Protein AF-A0A2E0XUF2-F1 (afdb_monomer_lite)

Radius of gyration: 16.7 Å; chains: 1; bounding box: 40×39×45 Å

Foldseek 3Di:
DPPPPPPPLDDDPVLLVQLLVQLCCQLCVVVPPDDDDPVVVVVSVVVSVVSSVVLRVLLSVLVVVVVVPDDQVVVLVVLQVSCPDPSDALRSSVVSLVVCCVVPVPRDQDPVSNVVSRDDDD

Sequence (122 aa):
MKAISQKSRNLSPKIISIVEKELKLFYFKAFKRRSKNLLTLELIKECYTDQIKFFINEISDLINKYDKELKKDLVLLDLIKFKENEGCNKKILETLIIHLQERYKNLNVSPSELKSLLLFED

Secondary structure (DSSP, 8-state):
--------SSPPHHHHHHHHHHHHHHHHHTTTTS---HHHHHHHHHHHHHHHHHHHHHHHHHHHHHHH---HHHHHHHHHHHHTSTT--HHHHHHHHHHHHHH-TT----HHHHHHHT----

Structure (mmCIF, N/CA/C/O backbone):
data_AF-A0A2E0XUF2-F1
#
_entry.id   AF-A0A2E0XUF2-F1
#
loop_
_atom_site.group_PDB
_atom_site.id
_atom_site.type_symbol
_atom_site.label_atom_id
_atom_site.label_alt_id
_atom_site.label_comp_id
_atom_site.label_asym_id
_atom_site.label_entity_id
_atom_site.label_seq_id
_atom_site.pdbx_PDB_ins_code
_atom_site.Cartn_x
_atom_site.Cartn_y
_atom_site.Cartn_z
_atom_site.occupancy
_atom_site.B_iso_or_equiv
_atom_site.auth_seq_id
_atom_site.auth_comp_id
_atom_site.auth_asym_id
_atom_site.auth_atom_id
_atom_site.pdbx_PDB_model_num
ATOM 1 N N . MET A 1 1 ? -16.098 26.344 19.312 1.00 34.53 1 MET A N 1
ATOM 2 C CA . MET A 1 1 ? -16.286 25.246 18.337 1.00 34.53 1 MET A CA 1
ATOM 3 C C . MET A 1 1 ? -14.913 24.802 17.857 1.00 34.53 1 MET A C 1
ATOM 5 O O . MET A 1 1 ? -14.185 25.630 17.330 1.00 34.53 1 MET A O 1
ATOM 9 N N . LYS A 1 2 ? -14.496 23.556 18.126 1.00 31.30 2 LYS A N 1
ATOM 10 C CA . LYS A 1 2 ? -13.210 23.047 17.623 1.00 31.30 2 LYS A CA 1
ATOM 11 C C . LYS A 1 2 ? -13.340 22.856 16.114 1.00 31.30 2 LYS A C 1
ATOM 13 O O . LYS A 1 2 ? -14.226 22.128 15.678 1.00 31.30 2 LYS A O 1
ATOM 18 N N . ALA A 1 3 ? -12.489 23.534 15.348 1.00 32.50 3 ALA A N 1
ATOM 19 C CA . ALA A 1 3 ? -12.388 23.344 13.911 1.00 32.50 3 ALA A CA 1
ATOM 20 C C . ALA A 1 3 ? -12.117 21.860 13.636 1.00 32.50 3 ALA A C 1
ATOM 22 O O . ALA A 1 3 ? -11.085 21.318 14.037 1.00 32.50 3 ALA A O 1
ATOM 23 N N . ILE A 1 4 ? -13.079 21.194 13.001 1.00 38.47 4 ILE A N 1
ATOM 24 C CA . ILE A 1 4 ? -12.881 19.871 12.425 1.00 38.47 4 ILE A CA 1
ATOM 25 C C . ILE A 1 4 ? -11.876 20.104 11.305 1.00 38.47 4 ILE A C 1
ATOM 27 O O . ILE A 1 4 ? -12.216 20.665 10.266 1.00 38.47 4 ILE A O 1
ATOM 31 N N . SER A 1 5 ? -10.612 19.780 11.586 1.00 37.91 5 SER A N 1
ATOM 32 C CA . SER A 1 5 ? -9.530 19.789 10.610 1.00 37.91 5 SER A CA 1
ATOM 33 C C . SER A 1 5 ? -10.046 19.091 9.358 1.00 37.91 5 SER A C 1
ATOM 35 O O . SER A 1 5 ? -10.388 17.907 9.400 1.00 37.91 5 SER A O 1
ATOM 37 N N . GLN A 1 6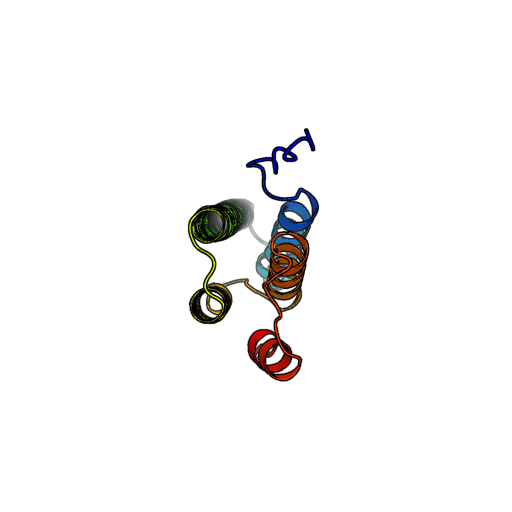 ? -10.170 19.852 8.271 1.00 37.47 6 GLN A N 1
ATOM 38 C CA . GLN A 1 6 ? -10.372 19.302 6.943 1.00 37.47 6 GLN A CA 1
ATOM 39 C C . GLN A 1 6 ? -9.159 18.410 6.675 1.00 37.47 6 GLN A C 1
ATOM 41 O O . GLN A 1 6 ? -8.118 18.889 6.233 1.00 37.47 6 GLN A O 1
ATOM 46 N N . LYS A 1 7 ? -9.262 17.118 7.013 1.00 47.03 7 LYS A N 1
ATOM 47 C CA . LYS A 1 7 ? -8.328 16.100 6.540 1.00 47.03 7 LYS A CA 1
ATOM 48 C C . LYS A 1 7 ? -8.321 16.252 5.028 1.00 47.03 7 LYS A C 1
ATOM 50 O O . LYS A 1 7 ? -9.340 15.996 4.385 1.00 47.03 7 LYS A O 1
ATOM 55 N N . SER A 1 8 ? -7.223 16.760 4.478 1.00 46.72 8 SER A N 1
ATOM 56 C CA . SER A 1 8 ? -7.093 16.927 3.040 1.00 46.72 8 SER A CA 1
ATOM 57 C C . SER A 1 8 ? -7.424 15.587 2.379 1.00 46.72 8 SER A C 1
ATOM 59 O O . SER A 1 8 ? -6.982 14.525 2.826 1.00 46.72 8 SER A O 1
ATOM 61 N N . ARG A 1 9 ? -8.234 15.635 1.319 1.00 53.41 9 ARG A N 1
ATOM 62 C CA . ARG A 1 9 ? -8.549 14.470 0.472 1.00 53.41 9 ARG A CA 1
ATOM 63 C C . ARG A 1 9 ? -7.323 13.960 -0.298 1.00 53.41 9 ARG A C 1
ATOM 65 O O . ARG A 1 9 ? -7.430 13.013 -1.062 1.00 53.41 9 ARG A O 1
ATOM 72 N N . ASN A 1 10 ? -6.175 14.606 -0.114 1.00 63.78 10 ASN A N 1
ATOM 73 C CA . ASN A 1 10 ? -4.956 14.331 -0.844 1.00 63.78 10 ASN A CA 1
ATOM 74 C C . ASN A 1 10 ? -4.103 13.351 -0.044 1.00 63.78 10 ASN A C 1
ATOM 76 O O . ASN A 1 10 ? -3.839 13.566 1.143 1.00 63.78 10 ASN A O 1
ATOM 80 N N . LEU A 1 11 ? -3.661 12.295 -0.722 1.00 82.69 11 LEU A N 1
ATOM 81 C CA . LEU A 1 11 ? -2.702 11.338 -0.196 1.00 82.69 11 LEU A CA 1
ATOM 82 C C . LEU A 1 11 ? -1.433 12.062 0.279 1.00 82.69 11 LEU A C 1
ATOM 84 O O . LEU A 1 11 ? -0.984 13.029 -0.339 1.00 82.69 11 LEU A O 1
ATOM 88 N N . SER A 1 12 ? -0.855 11.604 1.392 1.00 86.75 12 SER A N 1
ATOM 89 C CA . SER A 1 12 ? 0.360 12.213 1.939 1.00 86.75 12 SER A CA 1
ATOM 90 C C . SER A 1 12 ? 1.495 12.194 0.900 1.00 86.75 12 SER A C 1
ATOM 92 O O . SER A 1 12 ? 1.805 11.116 0.381 1.00 86.75 12 SER A O 1
ATOM 94 N N . PRO A 1 13 ? 2.193 13.324 0.651 1.00 89.81 13 PRO A N 1
ATOM 95 C CA . PRO A 1 13 ? 3.351 13.364 -0.251 1.00 89.81 13 PRO A CA 1
ATOM 96 C C . PRO A 1 13 ? 4.447 12.356 0.128 1.00 89.81 13 PRO A C 1
ATOM 98 O O . PRO A 1 13 ? 5.184 11.853 -0.721 1.00 89.81 13 PRO A O 1
ATOM 101 N N . LYS A 1 14 ? 4.534 12.015 1.420 1.00 91.12 14 LYS A N 1
ATOM 102 C CA . LYS A 1 14 ? 5.464 11.004 1.929 1.00 91.12 14 LYS A CA 1
ATOM 103 C C . LYS A 1 14 ? 5.146 9.604 1.391 1.00 91.12 14 LYS A C 1
ATOM 105 O O . LYS A 1 14 ? 6.067 8.870 1.064 1.00 91.12 14 LYS A O 1
ATOM 110 N N . ILE A 1 15 ? 3.869 9.239 1.276 1.00 91.75 15 ILE A N 1
ATOM 111 C CA . ILE A 1 15 ? 3.464 7.925 0.749 1.00 91.75 15 ILE A CA 1
ATOM 112 C C . ILE A 1 15 ? 3.758 7.854 -0.739 1.00 91.75 15 ILE A C 1
ATOM 114 O O . ILE A 1 15 ? 4.393 6.903 -1.176 1.00 91.75 15 ILE A O 1
ATOM 118 N N . ILE A 1 16 ? 3.358 8.889 -1.485 1.00 93.56 16 ILE A N 1
ATOM 119 C CA . ILE A 1 16 ? 3.588 8.977 -2.931 1.00 93.56 16 ILE A CA 1
ATOM 120 C C . ILE A 1 16 ? 5.081 8.812 -3.232 1.00 93.56 16 ILE A C 1
ATOM 122 O O . ILE A 1 16 ? 5.466 7.912 -3.971 1.00 93.56 16 ILE A O 1
ATOM 126 N N . SER A 1 17 ? 5.936 9.600 -2.573 1.00 95.31 17 SER A N 1
ATOM 127 C CA . SER A 1 17 ? 7.386 9.533 -2.800 1.00 95.31 17 SER A CA 1
ATOM 128 C C . SER A 1 17 ? 8.014 8.183 -2.428 1.00 95.31 17 SER A C 1
ATOM 130 O O . SER A 1 17 ? 8.961 7.746 -3.085 1.00 95.31 17 SER A O 1
ATOM 132 N N . ILE A 1 18 ? 7.505 7.496 -1.398 1.00 96.00 18 ILE A N 1
ATOM 133 C CA . ILE A 1 18 ? 7.977 6.153 -1.029 1.00 96.00 18 ILE A CA 1
ATOM 134 C C . ILE A 1 18 ? 7.531 5.115 -2.060 1.00 96.00 18 ILE A C 1
ATOM 136 O O . ILE A 1 18 ? 8.367 4.327 -2.500 1.00 96.00 18 ILE A O 1
ATOM 140 N N . VAL A 1 19 ? 6.264 5.139 -2.483 1.00 94.81 19 VAL A N 1
ATOM 141 C CA . VAL A 1 19 ? 5.730 4.250 -3.528 1.00 94.81 19 VAL A CA 1
ATOM 142 C C . VAL A 1 19 ? 6.534 4.406 -4.817 1.00 94.81 19 VAL A C 1
ATOM 144 O O . VAL A 1 19 ? 7.052 3.422 -5.338 1.00 94.81 19 VAL A O 1
ATOM 147 N N . GLU A 1 20 ? 6.729 5.641 -5.283 1.00 94.94 20 GLU A N 1
ATOM 148 C CA . GLU A 1 20 ? 7.514 5.933 -6.486 1.00 94.94 20 GLU A CA 1
ATOM 149 C C . GLU A 1 20 ? 8.943 5.394 -6.384 1.00 94.94 20 GLU A C 1
ATOM 151 O O . GLU A 1 20 ? 9.435 4.710 -7.285 1.00 94.94 20 GLU A O 1
ATOM 156 N N . LYS A 1 21 ? 9.623 5.670 -5.266 1.00 95.31 21 LYS A N 1
ATOM 157 C CA . LYS A 1 21 ? 11.007 5.239 -5.052 1.00 95.31 21 LYS A CA 1
ATOM 158 C C . LYS A 1 21 ? 11.135 3.719 -5.040 1.00 95.31 21 LYS A C 1
ATOM 160 O O . LYS A 1 21 ? 12.054 3.180 -5.658 1.00 95.31 21 LYS A O 1
ATOM 165 N N . GLU A 1 22 ? 10.262 3.035 -4.315 1.00 95.12 22 GLU A N 1
ATOM 166 C CA . GLU A 1 22 ? 10.350 1.593 -4.114 1.00 95.12 22 GLU A CA 1
ATOM 167 C C . GLU A 1 22 ? 9.912 0.814 -5.363 1.00 95.12 22 GLU A C 1
ATOM 169 O O . GLU A 1 22 ? 10.616 -0.117 -5.758 1.00 95.12 22 GLU A O 1
ATOM 174 N N . LEU A 1 23 ? 8.870 1.258 -6.076 1.00 93.38 23 LEU A N 1
ATOM 175 C CA . LEU A 1 23 ? 8.505 0.684 -7.377 1.00 93.38 23 LEU A CA 1
ATOM 176 C C . LEU A 1 23 ? 9.600 0.917 -8.420 1.00 93.38 23 LEU A C 1
ATOM 178 O O . LEU A 1 23 ? 9.941 0.010 -9.179 1.00 93.38 23 LEU A O 1
ATOM 182 N N . LYS A 1 24 ? 10.242 2.092 -8.425 1.00 91.38 24 LYS A N 1
ATOM 183 C CA . LYS A 1 24 ? 11.393 2.337 -9.304 1.00 91.38 24 LYS A CA 1
ATOM 184 C C . LYS A 1 24 ? 12.515 1.348 -9.012 1.00 91.38 24 LYS A C 1
ATOM 186 O O . LYS A 1 24 ? 13.115 0.807 -9.935 1.00 91.38 24 LYS A O 1
ATOM 191 N N . LEU A 1 25 ? 12.817 1.090 -7.742 1.00 91.12 25 LEU A N 1
ATOM 192 C CA . LEU A 1 25 ? 13.820 0.089 -7.386 1.00 91.12 25 LEU A CA 1
ATOM 193 C C . LEU A 1 25 ? 13.403 -1.307 -7.846 1.00 91.12 25 LEU A C 1
ATOM 195 O O . LEU A 1 25 ? 14.243 -1.993 -8.420 1.00 91.12 25 LEU A O 1
ATOM 199 N N . PHE A 1 26 ? 12.144 -1.698 -7.647 1.00 90.06 26 PHE A N 1
ATOM 200 C CA . PHE A 1 26 ? 11.607 -2.992 -8.068 1.00 90.06 26 PHE A CA 1
ATOM 201 C C . PHE A 1 26 ? 11.778 -3.218 -9.575 1.00 90.06 26 PHE A C 1
ATOM 203 O O . PHE A 1 26 ? 12.508 -4.128 -9.974 1.00 90.06 26 PHE A O 1
ATOM 210 N N . TYR A 1 27 ? 11.220 -2.333 -10.409 1.00 86.56 27 TYR A N 1
ATOM 211 C CA . TYR A 1 27 ? 11.308 -2.470 -11.863 1.00 86.56 27 TYR A CA 1
ATOM 212 C C . TYR A 1 27 ? 12.754 -2.374 -12.341 1.00 86.56 27 TYR A C 1
ATOM 214 O O . TYR A 1 27 ? 13.205 -3.220 -13.104 1.00 86.56 27 TYR A O 1
ATOM 222 N N . PHE A 1 28 ? 13.534 -1.401 -11.858 1.00 84.56 28 PHE A N 1
ATOM 223 C CA . PHE A 1 28 ? 14.891 -1.171 -12.361 1.00 84.56 28 PHE A CA 1
ATOM 224 C C . PHE A 1 28 ? 15.968 -2.114 -11.785 1.00 84.56 28 PHE A C 1
ATOM 226 O O . PHE A 1 28 ? 17.089 -2.132 -12.306 1.00 84.56 28 PHE A O 1
ATOM 233 N N . LYS A 1 29 ? 15.663 -2.947 -10.774 1.00 84.19 29 LYS A N 1
ATOM 234 C CA . LYS A 1 29 ? 16.611 -3.916 -10.177 1.00 84.19 29 LYS A CA 1
ATOM 235 C C . LYS A 1 29 ? 17.164 -4.891 -11.217 1.00 84.19 29 LYS A C 1
ATOM 237 O O . LYS A 1 29 ? 18.373 -5.120 -11.250 1.00 84.19 29 LYS A O 1
ATOM 242 N N . ALA A 1 30 ? 16.310 -5.407 -12.100 1.00 68.81 30 ALA A N 1
ATOM 243 C CA . ALA A 1 30 ? 16.697 -6.359 -13.144 1.00 68.81 30 ALA A CA 1
ATOM 244 C C . ALA A 1 30 ? 17.494 -5.719 -14.303 1.00 68.81 30 ALA A C 1
ATOM 246 O O . ALA A 1 30 ? 18.169 -6.422 -15.060 1.00 68.81 30 ALA A O 1
ATOM 247 N N . PHE A 1 31 ? 17.463 -4.387 -14.438 1.00 67.25 31 PHE A N 1
ATOM 248 C CA . PHE A 1 31 ? 17.992 -3.677 -15.609 1.00 67.25 31 PHE A CA 1
ATOM 249 C C . PHE A 1 31 ? 19.389 -3.075 -15.424 1.00 67.25 31 PHE A C 1
ATOM 251 O O . PHE A 1 31 ? 19.996 -2.656 -16.405 1.00 67.25 31 PHE A O 1
ATOM 258 N N . LYS A 1 32 ? 19.969 -3.109 -14.217 1.00 63.59 32 LYS A N 1
ATOM 259 C CA . LYS A 1 32 ? 21.313 -2.557 -13.940 1.00 63.59 32 LYS A CA 1
ATOM 260 C C . LYS A 1 32 ? 22.473 -3.204 -14.721 1.00 63.59 32 LYS A C 1
ATOM 262 O O . LYS A 1 32 ? 23.579 -2.679 -14.674 1.00 63.59 32 LYS A O 1
ATOM 267 N N . ARG A 1 33 ? 22.270 -4.352 -15.381 1.00 60.12 33 ARG A N 1
ATOM 268 C CA . ARG A 1 33 ? 23.359 -5.212 -15.892 1.00 60.12 33 ARG A CA 1
ATOM 269 C C . ARG A 1 33 ? 23.367 -5.485 -17.401 1.00 60.12 33 ARG A C 1
ATOM 271 O O . ARG A 1 33 ? 24.240 -6.218 -17.848 1.00 60.12 33 ARG A O 1
ATOM 278 N N . ARG A 1 34 ? 22.427 -4.962 -18.198 1.00 58.47 34 ARG A N 1
ATOM 279 C CA . ARG A 1 34 ? 22.372 -5.268 -19.645 1.00 58.47 34 ARG A CA 1
ATOM 280 C C . ARG A 1 34 ? 22.274 -4.001 -20.486 1.00 58.47 34 ARG A C 1
ATOM 282 O O . ARG A 1 34 ? 21.474 -3.125 -20.176 1.00 58.47 34 ARG A O 1
ATOM 289 N N . SER A 1 35 ? 23.027 -3.952 -21.581 1.00 60.47 35 SER A N 1
ATOM 290 C CA . SER A 1 35 ? 22.788 -3.032 -22.693 1.00 60.47 35 SER A CA 1
ATOM 291 C C . SER A 1 35 ? 21.395 -3.317 -23.263 1.00 60.47 35 SER A C 1
ATOM 293 O O . SER A 1 35 ? 21.128 -4.394 -23.796 1.00 60.47 35 SER A O 1
ATOM 295 N N . LYS A 1 36 ? 20.464 -2.382 -23.066 1.00 65.56 36 LYS A N 1
ATOM 296 C CA . LYS A 1 36 ? 19.096 -2.459 -23.587 1.00 65.56 36 LYS A CA 1
ATOM 297 C C . LYS A 1 36 ? 18.939 -1.466 -24.730 1.00 65.56 36 LYS A C 1
ATOM 299 O O . LYS A 1 36 ? 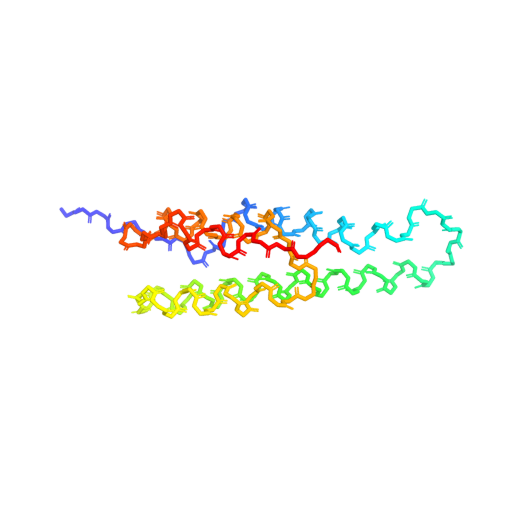19.529 -0.390 -24.695 1.00 65.56 36 LYS A O 1
ATOM 304 N N . ASN A 1 37 ? 18.146 -1.834 -25.732 1.00 78.75 37 ASN A N 1
ATOM 305 C CA . ASN A 1 37 ? 17.736 -0.889 -26.765 1.00 78.75 37 ASN A CA 1
ATOM 306 C C . ASN A 1 37 ? 16.752 0.145 -26.180 1.00 78.75 37 ASN A C 1
ATOM 308 O O . ASN A 1 37 ? 16.137 -0.091 -25.135 1.00 78.75 37 ASN A O 1
ATOM 312 N N . LEU A 1 38 ? 16.626 1.290 -26.855 1.00 78.81 38 LEU A N 1
ATOM 313 C CA . LEU A 1 38 ? 15.800 2.422 -26.418 1.00 78.81 38 LEU A CA 1
ATOM 314 C C . LEU A 1 38 ? 14.343 2.001 -26.151 1.00 78.81 38 LEU A C 1
ATOM 316 O O . LEU A 1 38 ? 13.802 2.312 -25.094 1.00 78.81 38 LEU A O 1
ATOM 320 N N . LEU A 1 39 ? 13.780 1.187 -27.048 1.00 83.69 39 LEU A N 1
ATOM 321 C CA . LEU A 1 39 ? 12.406 0.687 -26.970 1.00 83.69 39 LEU A CA 1
ATOM 322 C C . LEU A 1 39 ? 12.129 -0.102 -25.681 1.00 83.69 39 LEU A C 1
ATOM 324 O O . LEU A 1 39 ? 11.107 0.095 -25.032 1.00 83.69 39 LEU A O 1
ATOM 328 N N . THR A 1 40 ? 13.053 -0.974 -25.261 1.00 82.19 40 THR A N 1
ATOM 329 C CA . THR A 1 40 ? 12.884 -1.734 -24.010 1.00 82.19 40 THR A CA 1
ATOM 330 C C . THR A 1 40 ? 12.855 -0.798 -22.800 1.00 82.19 40 THR A C 1
ATOM 332 O O . THR A 1 40 ? 12.098 -1.032 -21.864 1.00 82.19 40 THR A O 1
ATOM 335 N N . LEU A 1 41 ? 13.671 0.261 -22.799 1.00 80.81 41 LEU A N 1
ATOM 336 C CA . LEU A 1 41 ? 13.698 1.236 -21.704 1.00 80.81 41 LEU A CA 1
ATOM 337 C C . LEU A 1 41 ? 12.420 2.078 -21.645 1.00 80.81 41 LEU A C 1
ATOM 339 O O . LEU A 1 41 ? 11.997 2.434 -20.548 1.00 80.81 41 LEU A O 1
ATOM 343 N N . GLU A 1 42 ? 11.826 2.401 -22.791 1.00 85.62 42 GLU A N 1
ATOM 344 C CA . GLU A 1 42 ? 10.549 3.118 -22.878 1.00 85.62 42 GLU A CA 1
ATOM 345 C C . GLU A 1 42 ? 9.400 2.272 -22.328 1.00 85.62 42 GLU A C 1
ATOM 347 O O . GLU A 1 42 ? 8.735 2.713 -21.394 1.00 85.62 42 GLU A O 1
ATOM 352 N N . LEU A 1 43 ? 9.273 1.016 -22.768 1.00 85.50 43 LEU A N 1
ATOM 353 C CA . LEU A 1 43 ? 8.250 0.093 -22.260 1.00 85.50 43 LEU A CA 1
ATOM 354 C C . LEU A 1 43 ? 8.337 -0.100 -20.737 1.00 85.50 43 LEU A C 1
ATOM 356 O O . LEU A 1 43 ? 7.329 -0.089 -20.042 1.00 85.50 43 LEU A O 1
ATOM 360 N N . ILE A 1 44 ? 9.547 -0.215 -20.178 1.00 83.75 44 ILE A N 1
ATOM 361 C CA . ILE A 1 44 ? 9.722 -0.334 -18.719 1.00 83.75 44 ILE A CA 1
ATOM 362 C C . ILE A 1 44 ? 9.264 0.933 -17.999 1.00 83.75 44 ILE A C 1
ATOM 364 O O . ILE A 1 44 ? 8.672 0.843 -16.925 1.00 83.75 44 ILE A O 1
ATOM 368 N N . LYS A 1 45 ? 9.566 2.115 -18.552 1.00 85.69 45 LYS A N 1
ATOM 369 C CA . LYS A 1 45 ? 9.135 3.389 -17.965 1.00 85.69 45 LYS A CA 1
ATOM 370 C C . LYS A 1 45 ? 7.618 3.512 -17.976 1.00 85.69 45 LYS A C 1
ATOM 372 O O . LYS A 1 45 ? 7.075 4.012 -16.995 1.00 85.69 45 LYS A O 1
ATOM 377 N N . GLU A 1 46 ? 6.962 3.060 -19.039 1.00 88.62 46 GLU A N 1
ATOM 378 C CA . GLU A 1 46 ? 5.503 3.003 -19.128 1.00 88.62 46 GLU A CA 1
ATOM 379 C C . GLU A 1 46 ? 4.934 2.069 -18.054 1.00 88.62 46 GLU A C 1
ATOM 381 O O . GLU A 1 46 ? 4.188 2.537 -17.195 1.00 88.62 46 GLU A O 1
ATOM 386 N N . CYS A 1 47 ? 5.401 0.815 -17.980 1.00 87.75 47 CYS A N 1
ATOM 387 C CA . CYS A 1 47 ? 4.961 -0.144 -16.957 1.00 87.75 47 CYS A CA 1
ATOM 388 C C . CYS A 1 47 ? 5.156 0.382 -15.525 1.00 87.75 47 CYS A C 1
ATOM 390 O O . CYS A 1 47 ? 4.247 0.321 -14.704 1.00 87.75 47 CYS A O 1
ATOM 392 N N . TYR A 1 48 ? 6.335 0.933 -15.221 1.00 87.50 48 TYR A N 1
ATOM 393 C CA . TYR A 1 48 ? 6.633 1.529 -13.914 1.00 87.50 48 TYR A CA 1
ATOM 394 C C . TYR A 1 48 ? 5.684 2.691 -13.583 1.00 87.50 48 TYR A C 1
ATOM 396 O O . TYR A 1 48 ? 5.234 2.828 -12.445 1.00 87.50 48 TYR A O 1
ATOM 404 N N . THR A 1 49 ? 5.381 3.528 -14.576 1.00 91.06 49 THR A N 1
AT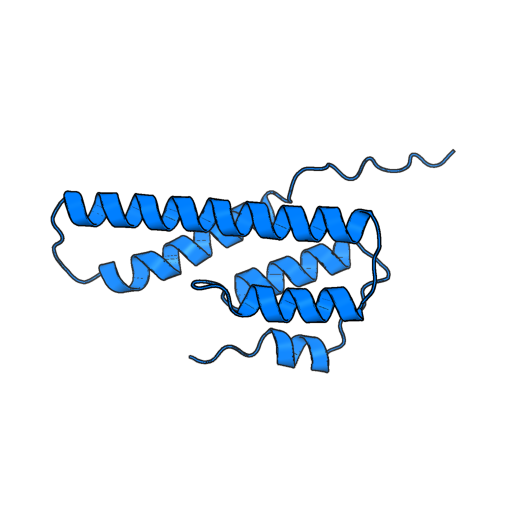OM 405 C CA . THR A 1 49 ? 4.505 4.693 -14.414 1.00 91.06 49 THR A CA 1
ATOM 406 C C . THR A 1 49 ? 3.067 4.264 -14.152 1.00 91.06 49 THR A C 1
ATOM 408 O O . THR A 1 49 ? 2.402 4.834 -13.285 1.00 91.06 49 THR A O 1
ATOM 411 N N . ASP A 1 50 ? 2.590 3.249 -14.862 1.00 92.62 50 ASP A N 1
ATOM 412 C CA . ASP A 1 50 ? 1.247 2.714 -14.664 1.00 92.62 50 ASP A CA 1
ATOM 413 C C . ASP A 1 50 ? 1.120 1.986 -13.326 1.00 92.62 50 ASP A C 1
ATOM 415 O O . ASP A 1 50 ? 0.127 2.189 -12.626 1.00 92.62 50 ASP A O 1
ATOM 419 N N . GLN A 1 51 ? 2.164 1.275 -12.886 1.00 92.62 51 GLN A N 1
ATOM 420 C CA . GLN A 1 51 ? 2.180 0.665 -11.557 1.00 92.62 51 GLN A CA 1
ATOM 421 C C . GLN A 1 51 ? 2.124 1.714 -10.440 1.00 92.62 51 GLN A C 1
ATOM 423 O O . GLN A 1 51 ? 1.409 1.530 -9.457 1.00 92.62 51 GLN A O 1
ATOM 428 N N . ILE A 1 52 ? 2.814 2.852 -10.584 1.00 93.62 52 ILE A N 1
ATOM 429 C CA . ILE A 1 52 ? 2.692 3.954 -9.616 1.00 93.62 52 ILE A CA 1
ATOM 430 C C . ILE A 1 52 ? 1.255 4.456 -9.539 1.00 93.62 52 ILE A C 1
ATOM 432 O O . ILE A 1 52 ? 0.721 4.603 -8.439 1.00 93.62 52 ILE A O 1
ATOM 436 N N . LYS A 1 53 ? 0.626 4.726 -10.689 1.00 94.62 53 LYS A N 1
ATOM 437 C CA . LYS A 1 53 ? -0.764 5.203 -10.723 1.00 94.62 53 LYS A CA 1
ATOM 438 C C . LYS A 1 53 ? -1.695 4.193 -10.060 1.00 94.62 53 LYS A C 1
ATOM 440 O O . LYS A 1 53 ? -2.540 4.598 -9.268 1.00 94.62 53 LYS A O 1
ATOM 445 N N . PHE A 1 54 ? -1.511 2.904 -10.349 1.00 95.38 54 PHE A N 1
ATOM 446 C CA . PHE A 1 54 ? -2.269 1.820 -9.734 1.00 95.38 54 PHE A CA 1
ATOM 447 C C . PHE A 1 5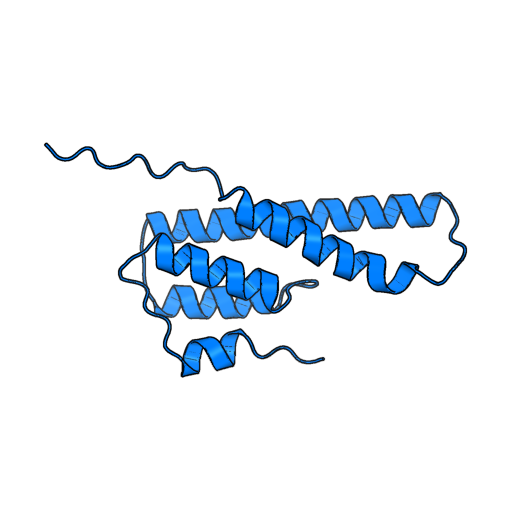4 ? -2.160 1.861 -8.203 1.00 95.38 54 PHE A C 1
ATOM 449 O O . PHE A 1 54 ? -3.179 2.012 -7.532 1.00 95.38 54 PHE A O 1
ATOM 456 N N . PHE A 1 55 ? -0.940 1.864 -7.653 1.00 95.94 55 PHE A N 1
ATOM 457 C CA . PHE A 1 55 ? -0.721 1.922 -6.202 1.00 95.94 55 PHE A CA 1
ATOM 458 C C . PHE A 1 55 ? -1.308 3.191 -5.565 1.00 95.94 55 PHE A C 1
ATOM 460 O O . PHE A 1 55 ? -1.926 3.127 -4.504 1.00 95.94 55 PHE A O 1
ATOM 467 N N . ILE A 1 56 ? -1.128 4.360 -6.189 1.00 94.81 56 ILE A N 1
ATOM 468 C CA . ILE A 1 56 ? -1.660 5.628 -5.665 1.00 94.81 56 ILE A CA 1
ATOM 469 C C . ILE A 1 56 ? -3.190 5.606 -5.628 1.00 94.81 56 ILE A C 1
ATOM 471 O O . ILE A 1 56 ? -3.780 6.037 -4.631 1.00 94.81 56 ILE A O 1
ATOM 475 N N . ASN A 1 57 ? -3.828 5.110 -6.689 1.00 95.50 57 ASN A N 1
ATOM 476 C CA . ASN A 1 57 ? -5.282 5.017 -6.772 1.00 95.50 57 ASN A CA 1
ATOM 477 C C . ASN A 1 57 ? -5.821 4.036 -5.733 1.00 95.50 57 ASN A C 1
ATOM 479 O O . ASN A 1 57 ? -6.706 4.399 -4.967 1.00 95.50 57 ASN A O 1
ATOM 483 N N . GLU A 1 58 ? -5.226 2.851 -5.625 1.00 95.75 58 GLU A N 1
ATOM 484 C CA . GLU A 1 58 ? -5.658 1.832 -4.671 1.00 95.75 58 GLU A CA 1
ATOM 485 C C . GLU A 1 58 ? -5.518 2.306 -3.217 1.00 95.75 58 GLU A C 1
ATOM 487 O O . GLU A 1 58 ? -6.448 2.173 -2.421 1.00 95.75 58 GLU A O 1
ATOM 492 N N . ILE A 1 59 ? -4.401 2.953 -2.863 1.00 95.62 59 ILE A N 1
ATOM 493 C CA . ILE A 1 59 ? -4.233 3.550 -1.531 1.00 95.62 59 ILE A CA 1
ATOM 494 C C . ILE A 1 59 ? -5.280 4.645 -1.290 1.00 95.62 59 ILE A C 1
ATOM 496 O O . ILE A 1 59 ? -5.841 4.742 -0.195 1.00 95.62 59 ILE A O 1
ATOM 500 N N . SER A 1 60 ? -5.551 5.477 -2.296 1.00 94.62 60 SER A N 1
ATOM 501 C CA . SER A 1 60 ? -6.565 6.530 -2.191 1.00 94.62 60 SER A CA 1
ATOM 502 C C . SER A 1 60 ? -7.961 5.939 -1.987 1.00 94.62 60 SER A C 1
ATOM 504 O O . SER A 1 60 ? -8.713 6.429 -1.145 1.00 94.62 60 SER A O 1
ATOM 506 N N . ASP A 1 61 ? -8.287 4.851 -2.680 1.00 94.38 61 ASP A N 1
ATOM 507 C CA . ASP A 1 61 ? -9.553 4.136 -2.545 1.00 94.38 61 ASP A CA 1
ATOM 508 C C . ASP A 1 61 ? -9.700 3.485 -1.167 1.00 94.38 61 ASP A C 1
ATOM 510 O O . ASP A 1 61 ? -10.758 3.612 -0.543 1.00 94.38 61 ASP A O 1
ATOM 514 N N . LEU A 1 62 ? -8.634 2.882 -0.629 1.00 94.56 62 LEU A N 1
ATOM 515 C CA . LEU A 1 62 ? -8.606 2.377 0.747 1.00 94.56 62 LEU A CA 1
ATOM 516 C C . LEU A 1 62 ? -8.866 3.496 1.760 1.00 94.56 62 LEU A C 1
ATOM 518 O O . LEU A 1 62 ? -9.695 3.347 2.659 1.00 94.56 62 LEU A O 1
ATOM 522 N N . ILE A 1 63 ? -8.205 4.645 1.609 1.00 93.25 63 ILE A N 1
ATOM 523 C CA . ILE A 1 63 ? -8.424 5.794 2.496 1.00 93.25 63 ILE A CA 1
ATOM 524 C C . ILE A 1 63 ? -9.872 6.282 2.392 1.00 93.25 63 ILE A C 1
ATOM 526 O O . ILE A 1 63 ? -10.524 6.438 3.421 1.00 93.25 63 ILE A O 1
ATOM 530 N N . ASN A 1 64 ? -10.396 6.456 1.177 1.00 92.56 64 ASN A N 1
ATOM 531 C CA . ASN A 1 64 ? -11.776 6.885 0.943 1.00 92.56 64 ASN A CA 1
ATOM 532 C C . ASN A 1 64 ? -12.800 5.904 1.531 1.00 92.56 64 ASN A C 1
ATOM 534 O O . ASN A 1 64 ? -13.849 6.323 2.027 1.00 92.56 64 ASN A O 1
ATOM 538 N N . LYS A 1 65 ? -12.511 4.600 1.482 1.00 93.06 65 LYS A N 1
ATOM 539 C CA . LYS A 1 65 ? -13.325 3.551 2.102 1.00 93.06 65 LYS A CA 1
ATOM 540 C C . LYS A 1 65 ? -13.361 3.714 3.623 1.00 93.06 65 LYS A C 1
ATOM 542 O O . LYS A 1 65 ? -14.445 3.745 4.204 1.00 93.06 65 LYS A O 1
ATOM 547 N N . TYR A 1 66 ? -12.206 3.884 4.264 1.00 92.81 66 TYR A N 1
ATOM 548 C CA . TYR A 1 66 ? -12.109 3.970 5.727 1.00 92.81 66 TYR A CA 1
ATOM 549 C C . TYR A 1 66 ? -12.484 5.327 6.316 1.00 92.81 66 TYR A C 1
ATOM 551 O O . TYR A 1 66 ? -12.858 5.397 7.486 1.00 92.81 66 TYR A O 1
ATOM 559 N N . ASP A 1 67 ? -12.455 6.390 5.514 1.00 90.81 67 ASP A N 1
ATOM 560 C CA . ASP A 1 67 ? -13.039 7.674 5.894 1.00 90.81 67 ASP A CA 1
ATOM 561 C C . ASP A 1 67 ? -14.571 7.571 6.057 1.00 90.81 67 ASP A C 1
ATOM 563 O O . ASP A 1 67 ? -15.149 8.347 6.818 1.00 90.81 67 ASP A O 1
ATOM 567 N N . LYS A 1 68 ? -15.234 6.615 5.381 1.00 89.94 68 LYS A N 1
ATOM 568 C CA . LYS A 1 68 ? -16.681 6.356 5.514 1.00 89.94 68 LYS A CA 1
ATOM 569 C C . LYS A 1 68 ? -16.998 5.397 6.658 1.00 89.94 68 LYS A C 1
ATOM 571 O O . LYS A 1 68 ? -17.883 5.675 7.462 1.00 89.94 68 LYS A O 1
ATOM 576 N N . GLU A 1 69 ? -16.299 4.267 6.719 1.00 90.19 69 GLU A N 1
ATOM 577 C CA . GLU A 1 69 ? -16.512 3.247 7.746 1.00 90.19 69 GLU A CA 1
ATOM 578 C C . GLU A 1 69 ? -15.195 2.536 8.078 1.00 90.19 69 GLU A C 1
ATOM 580 O O . GLU A 1 69 ? -14.607 1.844 7.245 1.00 90.19 69 GLU A O 1
ATOM 585 N N . LEU A 1 70 ? -14.738 2.684 9.323 1.00 91.88 70 LEU A N 1
ATOM 586 C CA . LEU A 1 70 ? -13.515 2.053 9.809 1.00 91.88 70 LEU A CA 1
ATOM 587 C C . LEU A 1 70 ? -13.850 0.790 10.611 1.00 91.88 70 LEU A C 1
ATOM 589 O O . LEU A 1 70 ? -14.307 0.872 11.751 1.00 91.88 70 LEU A O 1
ATOM 593 N N . LYS A 1 71 ? -13.550 -0.379 10.040 1.00 92.88 71 LYS A N 1
ATOM 594 C CA . LYS A 1 71 ? -13.564 -1.676 10.735 1.00 92.88 71 LYS A CA 1
ATOM 595 C C . LYS A 1 71 ? -12.175 -2.291 10.664 1.00 92.88 71 LYS A C 1
ATOM 597 O O . LYS A 1 71 ? -11.678 -2.530 9.567 1.00 92.88 71 LYS A O 1
ATOM 602 N N . LYS A 1 72 ? -11.563 -2.561 11.821 1.00 92.44 72 LYS A N 1
ATOM 603 C CA . LYS A 1 72 ? -10.187 -3.077 11.902 1.00 92.44 72 LYS A CA 1
ATOM 604 C C . LYS A 1 72 ? -9.996 -4.347 11.066 1.00 92.44 72 LYS A C 1
ATOM 606 O O . LYS A 1 72 ? -9.048 -4.410 10.295 1.00 92.44 72 LYS A O 1
ATOM 611 N N . ASP A 1 73 ? -10.912 -5.306 11.165 1.00 92.38 73 ASP A N 1
ATOM 612 C CA . ASP A 1 73 ? -10.794 -6.577 10.439 1.00 92.38 73 ASP A CA 1
ATOM 613 C C . ASP A 1 73 ? -10.805 -6.376 8.919 1.00 92.38 73 ASP A C 1
ATOM 615 O O . ASP A 1 73 ? -10.037 -7.013 8.204 1.00 92.38 73 ASP A O 1
ATOM 619 N N . LEU A 1 74 ? -11.606 -5.424 8.422 1.00 94.25 74 LEU A N 1
ATOM 620 C CA . LEU A 1 74 ? -11.601 -5.059 7.003 1.00 94.25 74 LEU A CA 1
ATOM 621 C C . LEU A 1 74 ? -10.280 -4.403 6.594 1.00 94.25 74 LEU A C 1
ATOM 623 O O . LEU A 1 74 ? -9.753 -4.730 5.536 1.00 94.25 74 LEU A O 1
ATOM 627 N N . VAL A 1 75 ? -9.726 -3.535 7.449 1.00 95.31 75 VAL A N 1
ATOM 628 C CA . VAL A 1 75 ? -8.410 -2.922 7.218 1.00 95.31 75 VAL A CA 1
ATOM 629 C C . VAL A 1 75 ? -7.332 -3.991 7.083 1.00 95.31 75 VAL A C 1
ATOM 631 O O . VAL A 1 75 ? -6.555 -3.950 6.137 1.00 95.31 75 VAL A O 1
ATOM 634 N N . LEU A 1 76 ? -7.299 -4.967 7.992 1.00 95.06 76 LEU A N 1
ATOM 635 C CA . LEU A 1 76 ? -6.313 -6.046 7.944 1.00 95.06 76 LEU A CA 1
ATOM 636 C C . LEU A 1 76 ? -6.464 -6.904 6.682 1.00 95.06 76 LEU A C 1
ATOM 638 O O . LEU A 1 76 ? -5.465 -7.191 6.029 1.00 95.06 76 LEU A O 1
ATOM 642 N N . LEU A 1 77 ? -7.694 -7.270 6.312 1.00 95.62 77 LEU A N 1
ATOM 643 C CA . LEU A 1 77 ? -7.960 -8.045 5.097 1.00 95.62 77 LEU A CA 1
ATOM 644 C C . LEU A 1 77 ? -7.519 -7.310 3.832 1.00 95.62 77 LEU A C 1
ATOM 646 O O . LEU A 1 77 ? -6.896 -7.908 2.959 1.00 95.62 77 LEU A O 1
ATOM 650 N N . ASP A 1 78 ? -7.813 -6.018 3.724 1.00 96.75 78 ASP A N 1
ATOM 651 C CA . ASP A 1 78 ? -7.418 -5.250 2.548 1.00 96.75 78 ASP A CA 1
ATOM 652 C C . ASP A 1 78 ? -5.911 -4.964 2.521 1.00 96.75 78 ASP A C 1
ATOM 654 O O . ASP A 1 78 ? -5.336 -4.918 1.441 1.00 96.75 78 ASP A O 1
ATOM 658 N N . LEU A 1 79 ? -5.238 -4.841 3.672 1.00 96.62 79 LEU A N 1
ATOM 659 C CA . LEU A 1 79 ? -3.772 -4.764 3.723 1.00 96.62 79 LEU A CA 1
ATOM 660 C C . LEU A 1 79 ? -3.109 -6.078 3.283 1.00 96.62 79 LEU A C 1
ATOM 662 O O . LEU A 1 79 ? -2.058 -6.040 2.645 1.00 96.62 79 LEU A O 1
ATOM 666 N N . ILE A 1 80 ? -3.716 -7.228 3.599 1.00 95.38 80 ILE A N 1
ATOM 667 C CA . ILE A 1 80 ? -3.267 -8.537 3.098 1.00 95.38 80 ILE A CA 1
ATOM 668 C C . ILE A 1 80 ? -3.432 -8.604 1.579 1.00 95.38 80 ILE A C 1
ATOM 670 O O . ILE A 1 80 ? -2.494 -8.996 0.901 1.00 95.38 80 ILE A O 1
ATOM 674 N N . LYS A 1 81 ? -4.567 -8.159 1.032 1.00 96.06 81 LYS A N 1
ATOM 675 C CA . LYS A 1 81 ? -4.764 -8.105 -0.427 1.00 96.06 81 LYS A CA 1
ATOM 676 C C . LYS A 1 81 ? -3.790 -7.145 -1.102 1.00 96.06 81 LYS A C 1
ATOM 678 O O . LYS A 1 81 ? -3.150 -7.500 -2.079 1.00 96.06 81 LYS A O 1
ATOM 683 N N . PHE A 1 82 ? -3.615 -5.953 -0.537 1.00 96.56 82 PHE A N 1
ATOM 684 C CA . PHE A 1 82 ? -2.684 -4.953 -1.055 1.00 96.56 82 PHE A CA 1
ATOM 685 C C . PHE A 1 82 ? -1.241 -5.483 -1.115 1.00 96.56 82 PHE A C 1
ATOM 687 O O . PHE A 1 82 ? -0.478 -5.153 -2.020 1.00 96.56 82 PHE A O 1
ATOM 694 N N . LYS A 1 83 ? -0.855 -6.329 -0.151 1.00 95.44 83 LYS A N 1
ATOM 695 C CA . LYS A 1 83 ? 0.452 -6.996 -0.119 1.00 95.44 83 LYS A CA 1
ATOM 696 C C . LYS A 1 83 ? 0.677 -7.929 -1.314 1.00 95.44 83 LYS A C 1
ATOM 698 O O . LYS A 1 83 ? 1.827 -8.093 -1.708 1.00 95.44 83 LYS A O 1
ATOM 703 N N . GLU A 1 84 ? -0.377 -8.524 -1.871 1.00 94.19 84 GLU A N 1
ATOM 704 C CA . GLU A 1 84 ? -0.299 -9.457 -3.007 1.00 94.19 84 GLU A CA 1
ATOM 705 C C . GLU A 1 84 ? 0.007 -8.749 -4.337 1.00 94.19 84 GLU A C 1
ATOM 707 O O . GLU A 1 84 ? 0.360 -9.406 -5.316 1.00 94.19 84 GLU A O 1
ATOM 712 N N . ASN A 1 85 ? -0.078 -7.415 -4.382 1.00 94.12 85 ASN A N 1
ATOM 713 C CA . ASN A 1 85 ? 0.233 -6.647 -5.581 1.00 94.12 85 ASN A CA 1
ATOM 714 C C . ASN A 1 85 ? 1.710 -6.764 -5.976 1.00 94.12 85 ASN A C 1
ATOM 716 O O . ASN A 1 85 ? 2.618 -6.555 -5.164 1.00 94.12 85 ASN A O 1
ATOM 720 N N . GLU A 1 86 ? 1.958 -6.999 -7.266 1.00 90.75 86 GLU A N 1
ATOM 721 C CA . GLU A 1 86 ? 3.311 -7.045 -7.815 1.00 90.75 86 GLU A CA 1
ATOM 722 C C . GLU A 1 86 ? 4.054 -5.721 -7.560 1.00 90.75 86 GLU A C 1
ATOM 724 O O . GLU A 1 86 ? 3.556 -4.623 -7.828 1.00 90.75 86 GLU A O 1
ATOM 729 N N . GLY A 1 87 ? 5.267 -5.827 -7.018 1.00 91.06 87 GLY A N 1
ATOM 730 C CA . GLY A 1 87 ? 6.087 -4.678 -6.642 1.00 91.06 87 GLY A CA 1
ATOM 731 C C . GLY A 1 87 ? 5.781 -4.099 -5.258 1.00 91.06 87 GLY A C 1
ATOM 732 O O . GLY A 1 87 ? 6.552 -3.257 -4.787 1.00 91.06 87 GLY A O 1
ATOM 733 N N . CYS A 1 88 ? 4.733 -4.567 -4.565 1.00 95.19 88 CYS A N 1
ATOM 734 C CA . CYS A 1 88 ? 4.549 -4.248 -3.155 1.00 95.19 88 CYS A CA 1
ATOM 735 C C . CYS A 1 88 ? 5.718 -4.823 -2.348 1.00 95.19 88 CYS A C 1
ATOM 737 O O . CYS A 1 88 ? 6.1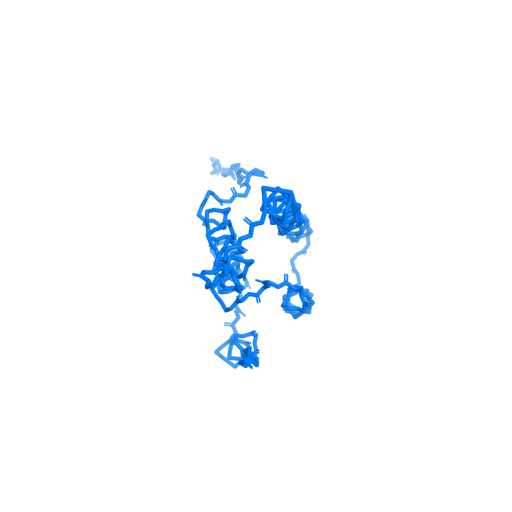57 -5.954 -2.551 1.00 95.19 88 CYS A O 1
ATOM 739 N N . ASN A 1 89 ? 6.240 -4.032 -1.416 1.00 94.62 89 ASN A N 1
ATOM 740 C CA . ASN A 1 89 ? 7.316 -4.460 -0.541 1.00 94.62 89 ASN A CA 1
ATOM 741 C C . ASN A 1 89 ? 7.088 -3.975 0.889 1.00 94.62 89 ASN A C 1
ATOM 743 O O . ASN A 1 89 ? 6.212 -3.145 1.160 1.00 94.62 89 ASN A O 1
ATOM 747 N N . LYS A 1 90 ? 7.925 -4.469 1.806 1.00 95.50 90 LYS A N 1
ATOM 748 C CA . LYS A 1 90 ? 7.840 -4.148 3.233 1.00 95.50 90 LYS A CA 1
ATOM 749 C C . LYS A 1 90 ? 7.731 -2.649 3.508 1.00 95.50 90 LYS A C 1
ATOM 751 O O . LYS A 1 90 ? 6.904 -2.258 4.319 1.00 95.50 90 LYS A O 1
ATOM 756 N N . LYS A 1 91 ? 8.519 -1.809 2.831 1.00 95.75 91 LYS A N 1
ATOM 757 C CA . LYS A 1 91 ? 8.529 -0.361 3.084 1.00 95.75 91 LYS A CA 1
ATOM 758 C C . LYS A 1 91 ? 7.257 0.326 2.608 1.00 95.75 91 LYS A C 1
ATOM 760 O O . LYS A 1 91 ? 6.786 1.232 3.294 1.00 95.75 91 LYS A O 1
ATOM 765 N N . ILE A 1 92 ? 6.715 -0.075 1.455 1.00 96.31 92 ILE A N 1
ATOM 766 C CA . ILE A 1 92 ? 5.440 0.459 0.957 1.00 96.31 92 ILE A CA 1
ATOM 767 C C . ILE A 1 92 ? 4.337 0.129 1.967 1.00 96.31 92 ILE A C 1
ATOM 769 O O . ILE A 1 92 ? 3.650 1.033 2.445 1.00 96.31 92 ILE A O 1
ATOM 773 N N . LEU A 1 93 ? 4.224 -1.147 2.345 1.00 96.94 93 LEU A N 1
ATOM 774 C CA . LEU A 1 93 ? 3.180 -1.612 3.253 1.00 96.94 93 LEU A CA 1
ATOM 775 C C . LEU A 1 93 ? 3.319 -1.009 4.660 1.00 96.94 93 LEU A C 1
ATOM 777 O O . LEU A 1 93 ? 2.339 -0.537 5.228 1.00 96.94 93 LEU A O 1
ATOM 781 N N . GLU A 1 94 ? 4.533 -0.950 5.206 1.00 95.69 94 GLU A N 1
ATOM 782 C CA . GLU A 1 94 ? 4.817 -0.327 6.505 1.00 95.69 94 GLU A CA 1
ATOM 783 C C . GLU A 1 94 ? 4.447 1.160 6.514 1.00 95.69 94 GLU A C 1
ATOM 785 O O . GLU A 1 94 ? 3.796 1.639 7.442 1.00 95.69 94 GLU A O 1
ATOM 790 N N . THR A 1 95 ? 4.790 1.887 5.448 1.00 95.69 95 THR A N 1
ATOM 791 C CA . THR A 1 95 ? 4.445 3.309 5.312 1.00 95.69 95 THR A CA 1
ATOM 792 C C . THR A 1 95 ? 2.933 3.513 5.259 1.00 95.69 95 THR A C 1
ATOM 794 O O . THR A 1 95 ? 2.419 4.442 5.887 1.00 95.69 95 THR A O 1
ATOM 797 N N . LEU A 1 96 ? 2.215 2.648 4.538 1.00 95.88 96 LEU A N 1
ATOM 798 C CA . LEU A 1 96 ? 0.757 2.679 4.485 1.00 95.88 96 LEU A CA 1
ATOM 799 C C . LEU A 1 96 ? 0.147 2.423 5.867 1.00 95.88 96 LEU A C 1
ATOM 801 O O . LEU A 1 96 ? -0.710 3.189 6.301 1.00 95.88 96 LEU A O 1
ATOM 805 N N . ILE A 1 97 ? 0.616 1.399 6.585 1.00 95.25 97 ILE A N 1
ATOM 806 C CA . ILE A 1 97 ? 0.128 1.074 7.930 1.00 95.25 97 ILE A CA 1
ATOM 807 C C . ILE A 1 97 ? 0.335 2.254 8.883 1.00 95.25 97 ILE A C 1
ATOM 809 O O . ILE A 1 97 ? -0.623 2.681 9.527 1.00 95.25 97 ILE A O 1
ATOM 813 N N . ILE A 1 98 ? 1.541 2.831 8.920 1.00 93.31 98 ILE A N 1
ATOM 814 C CA . ILE A 1 98 ? 1.846 4.007 9.748 1.00 93.31 98 ILE A CA 1
ATOM 815 C C . ILE A 1 98 ? 0.887 5.151 9.415 1.00 93.31 98 ILE A C 1
ATOM 817 O O . ILE A 1 98 ? 0.289 5.735 10.317 1.00 93.31 98 ILE A O 1
ATOM 821 N N . HIS A 1 99 ? 0.672 5.435 8.128 1.00 93.56 99 HIS A N 1
ATOM 822 C CA . HIS A 1 99 ? -0.253 6.488 7.724 1.00 93.56 99 HIS A CA 1
ATOM 823 C C . HIS A 1 99 ? -1.688 6.231 8.190 1.00 93.56 99 HIS A C 1
ATOM 825 O O . HIS A 1 99 ? -2.360 7.151 8.660 1.00 93.56 99 HIS A O 1
ATOM 831 N N . LEU A 1 100 ? -2.172 4.993 8.068 1.00 93.69 100 LEU A N 1
ATOM 832 C CA . LEU A 1 100 ? -3.511 4.626 8.518 1.00 93.69 100 LEU A CA 1
ATOM 833 C C . LEU A 1 100 ? -3.636 4.764 10.043 1.00 93.69 100 LEU A C 1
ATOM 835 O O . LEU A 1 100 ? -4.638 5.299 10.510 1.00 93.69 100 LEU A O 1
ATOM 839 N N . GLN A 1 101 ? -2.626 4.362 10.819 1.00 92.81 101 GLN A N 1
ATOM 840 C CA . GLN A 1 101 ? -2.621 4.520 12.280 1.00 92.81 101 GLN A CA 1
ATOM 841 C C . GLN A 1 101 ? -2.572 5.997 12.708 1.00 92.81 101 GLN A C 1
ATOM 843 O O . GLN A 1 101 ? -3.298 6.407 13.613 1.00 92.81 101 GLN A O 1
ATOM 848 N N . GLU A 1 102 ? -1.773 6.824 12.025 1.00 91.50 102 GLU A N 1
ATOM 849 C CA . GLU A 1 102 ? -1.717 8.275 12.253 1.00 91.50 102 GLU A CA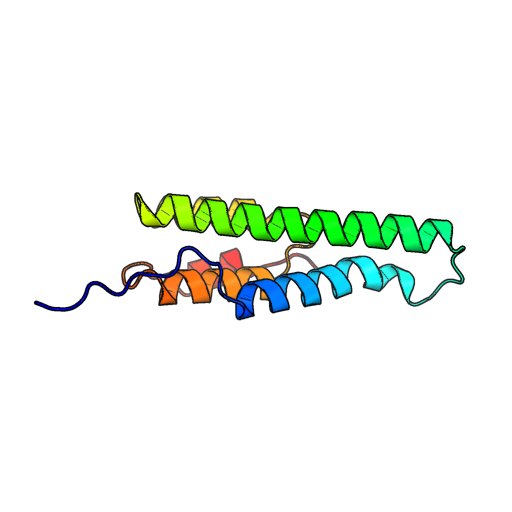 1
ATOM 850 C C . GLU A 1 102 ? -3.051 8.959 11.906 1.00 91.50 102 GLU A C 1
ATOM 852 O O . GLU A 1 102 ? -3.529 9.833 12.636 1.00 91.50 102 GLU A O 1
ATOM 857 N N . ARG A 1 103 ? -3.684 8.555 10.794 1.00 91.06 103 ARG A N 1
ATOM 858 C CA . ARG A 1 103 ? -4.961 9.117 10.332 1.00 91.06 103 ARG A CA 1
ATOM 859 C C . ARG A 1 103 ? -6.131 8.663 11.205 1.00 91.06 103 ARG A C 1
ATOM 861 O O . ARG A 1 103 ? -7.040 9.462 11.464 1.00 91.06 103 ARG A O 1
ATOM 868 N N . TYR A 1 104 ? -6.138 7.409 11.644 1.00 92.06 104 TYR A N 1
ATOM 869 C CA . TYR A 1 104 ? -7.235 6.778 12.370 1.00 92.06 104 TYR A CA 1
ATOM 870 C C . TYR A 1 104 ? -6.769 6.335 13.759 1.00 92.06 104 TYR A C 1
ATOM 872 O O . TYR A 1 104 ? -6.341 5.205 13.950 1.00 92.06 104 TYR A O 1
ATOM 880 N N . LYS A 1 105 ? -6.933 7.207 14.763 1.00 83.25 105 LYS A N 1
ATOM 881 C CA . LYS A 1 105 ? -6.480 6.963 16.151 1.00 83.25 105 LYS A CA 1
ATOM 882 C C . LYS A 1 105 ? -6.994 5.664 16.790 1.00 83.25 105 LYS A C 1
ATOM 884 O O . LYS A 1 105 ? -6.386 5.174 17.732 1.00 83.25 105 LYS A O 1
ATOM 889 N N . ASN A 1 106 ? -8.107 5.124 16.294 1.00 86.06 106 ASN A N 1
ATOM 890 C CA . ASN A 1 106 ? -8.717 3.892 16.801 1.00 86.06 106 ASN A CA 1
ATOM 891 C C . ASN A 1 106 ? -8.208 2.634 16.071 1.00 86.06 106 ASN A C 1
ATOM 893 O O . ASN A 1 106 ? -8.574 1.520 16.439 1.00 86.06 106 ASN A O 1
ATOM 897 N N . LEU A 1 107 ? -7.382 2.795 15.032 1.00 91.69 107 LEU A N 1
ATOM 898 C CA . LEU A 1 107 ? -6.731 1.693 14.343 1.00 91.69 107 LEU A CA 1
ATOM 899 C C . LEU A 1 107 ? -5.457 1.315 15.101 1.00 91.69 107 LEU A C 1
ATOM 901 O O . LEU A 1 107 ? -4.402 1.923 14.932 1.00 91.69 107 LEU A O 1
ATOM 905 N N . ASN A 1 108 ? -5.559 0.280 15.928 1.00 90.12 108 ASN A N 1
ATOM 906 C CA . ASN A 1 108 ? -4.405 -0.312 16.587 1.00 90.12 108 ASN A CA 1
ATOM 907 C C . ASN A 1 108 ? -4.066 -1.661 15.944 1.00 90.12 108 ASN A C 1
ATOM 909 O O . ASN A 1 108 ? -4.823 -2.625 16.095 1.00 90.12 108 ASN A O 1
ATOM 913 N N . VAL A 1 109 ? -2.939 -1.717 15.231 1.00 92.06 109 VAL A N 1
ATOM 914 C CA . VAL A 1 109 ? -2.387 -2.951 14.665 1.00 92.06 109 VAL A CA 1
ATOM 915 C C . VAL A 1 109 ? -1.425 -3.542 15.691 1.00 92.06 109 VAL A C 1
ATOM 917 O O . VAL A 1 109 ? -0.472 -2.885 16.110 1.00 92.06 109 VAL A O 1
ATOM 920 N N . SER A 1 110 ? -1.699 -4.762 16.143 1.00 93.00 110 SER A N 1
ATOM 921 C CA . SER A 1 110 ? -0.902 -5.425 17.172 1.00 93.00 110 SER A CA 1
ATOM 922 C C . SER A 1 110 ? 0.481 -5.830 16.635 1.00 93.00 110 SER A C 1
ATOM 924 O O . SER A 1 110 ? 0.662 -5.980 15.424 1.00 93.00 110 SER A O 1
ATOM 926 N N . PRO A 1 111 ? 1.473 -6.077 17.508 1.00 92.38 111 PRO A N 1
ATOM 927 C CA . PRO A 1 111 ? 2.788 -6.544 17.069 1.00 92.38 111 PRO A CA 1
ATOM 928 C C . PRO A 1 111 ? 2.747 -7.855 16.268 1.00 92.38 111 PRO A C 1
ATOM 930 O O . PRO A 1 111 ? 3.539 -8.031 15.343 1.00 92.38 111 PRO A O 1
ATOM 933 N N . SER A 1 112 ? 1.829 -8.774 16.589 1.00 93.19 112 SER A N 1
ATOM 934 C CA . SER A 1 112 ? 1.666 -10.031 15.847 1.00 93.19 112 SER A CA 1
ATOM 935 C C . SER A 1 112 ? 1.046 -9.810 14.465 1.00 93.19 112 SER A C 1
ATOM 937 O O . SER A 1 112 ? 1.520 -10.392 13.490 1.00 93.19 112 SER A O 1
ATOM 939 N N . GLU A 1 113 ? 0.047 -8.929 14.360 1.00 93.50 113 GLU A N 1
ATOM 940 C CA . GLU A 1 113 ? -0.555 -8.521 13.084 1.00 93.50 113 GLU A CA 1
ATOM 941 C C . GLU A 1 113 ? 0.478 -7.822 12.190 1.00 93.50 113 GLU A C 1
ATOM 943 O O . GLU A 1 113 ? 0.633 -8.194 11.029 1.00 93.50 113 GLU A O 1
ATOM 948 N N . LEU A 1 114 ? 1.249 -6.878 12.743 1.00 93.69 114 LEU A N 1
ATOM 949 C CA . LEU A 1 114 ? 2.347 -6.208 12.038 1.00 93.69 114 LEU A CA 1
ATOM 950 C C . LEU A 1 114 ? 3.377 -7.210 11.518 1.00 93.69 114 LEU A C 1
ATOM 952 O O . LEU A 1 114 ? 3.785 -7.131 10.361 1.00 93.69 114 LEU A O 1
ATOM 956 N N . LYS A 1 115 ? 3.786 -8.172 12.354 1.00 92.25 115 LYS A N 1
ATOM 957 C CA . LYS A 1 115 ? 4.750 -9.204 11.958 1.00 92.25 115 LYS A CA 1
ATOM 958 C C . LYS A 1 115 ? 4.230 -10.043 10.789 1.00 92.25 115 LYS A C 1
ATOM 960 O O . LYS A 1 115 ? 5.001 -10.332 9.882 1.00 92.25 115 LYS A O 1
ATOM 965 N N . SER A 1 116 ? 2.947 -10.405 10.803 1.00 91.81 116 SER A N 1
ATOM 966 C CA . SER A 1 116 ? 2.304 -11.163 9.721 1.00 91.81 116 SER A CA 1
ATOM 967 C C . SER A 1 116 ? 2.214 -10.353 8.419 1.00 91.81 116 SER A C 1
ATOM 969 O O . SER A 1 116 ? 2.614 -10.819 7.349 1.00 91.81 116 SER A O 1
ATOM 971 N N . LEU A 1 117 ? 1.759 -9.099 8.512 1.00 94.31 117 LEU A N 1
ATOM 972 C CA . LEU A 1 117 ? 1.632 -8.196 7.366 1.00 94.31 117 LEU A CA 1
ATOM 973 C C . LEU A 1 117 ? 2.987 -7.927 6.702 1.00 94.31 117 LEU A C 1
ATOM 975 O O . LEU A 1 117 ? 3.095 -7.971 5.480 1.00 94.31 117 LEU A O 1
ATOM 979 N N . LEU A 1 118 ? 4.033 -7.704 7.499 1.00 94.44 118 LEU A N 1
ATOM 980 C CA . LEU A 1 118 ? 5.362 -7.323 7.015 1.00 94.44 118 LEU A CA 1
ATOM 981 C C . LEU A 1 118 ? 6.288 -8.509 6.698 1.00 94.44 118 LEU A C 1
ATOM 983 O O . LEU A 1 118 ? 7.475 -8.294 6.436 1.00 94.44 118 LEU A O 1
ATOM 987 N N . LEU A 1 119 ? 5.773 -9.740 6.716 1.00 92.75 119 LEU A N 1
ATOM 988 C CA . LEU A 1 119 ? 6.503 -10.929 6.285 1.00 92.75 119 LEU A CA 1
ATOM 989 C C . LEU A 1 119 ? 6.414 -11.068 4.760 1.00 92.75 119 LEU A C 1
ATOM 991 O O . LEU A 1 119 ? 5.384 -11.494 4.248 1.00 92.75 119 LEU A O 1
ATOM 995 N N . PHE A 1 120 ? 7.466 -10.708 4.034 1.00 89.44 120 PHE A N 1
ATOM 996 C CA . PHE A 1 120 ? 7.571 -10.921 2.587 1.00 89.44 120 PHE A CA 1
ATOM 997 C C . PHE A 1 120 ? 8.481 -12.124 2.332 1.00 89.44 120 PHE A C 1
ATOM 999 O O . PHE A 1 120 ? 9.463 -12.298 3.053 1.00 89.44 120 PHE A O 1
ATOM 1006 N N . GLU A 1 121 ? 8.133 -12.954 1.351 1.00 76.50 121 GLU A N 1
ATOM 1007 C CA . GLU A 1 121 ? 9.047 -13.975 0.834 1.00 76.50 121 GLU A CA 1
ATOM 1008 C C . GLU A 1 121 ? 10.128 -13.270 -0.006 1.00 76.50 121 GLU A C 1
ATOM 1010 O O . GLU A 1 121 ? 9.816 -12.314 -0.724 1.00 76.50 121 GLU A O 1
ATOM 1015 N N . ASP A 1 122 ? 11.391 -13.671 0.170 1.00 55.62 122 ASP A N 1
ATOM 1016 C CA . ASP A 1 122 ? 12.559 -13.085 -0.512 1.00 55.62 122 ASP A CA 1
ATOM 1017 C C . ASP A 1 122 ? 12.674 -13.507 -1.987 1.00 55.62 122 ASP A C 1
ATOM 1019 O O . ASP A 1 122 ? 12.415 -14.694 -2.294 1.00 55.62 122 ASP A O 1
#

pLDDT: mean 85.79, std 15.7, range [31.3, 96.94]